Protein AF-A0AAV1KRJ9-F1 (afdb_monomer_lite)

InterPro domains:
  IPR040647 SPIN-DOC-like, zinc-finger [PF18658] (17-60)

Foldseek 3Di:
DPDDPDDLVPPPQAADPVLCLVQVWDQDVNWTARLPPRDTDPHRDPVVSVVCRVPPPCVPCVPQDDPSSVVVSVVSVVVVVVVVVVVVVVVVVVVLQVVLVVVLVVLVVVVPDDPPPPVNVVVSVVSNVD

Sequence (130 aa):
MASKKRKLAEENRVFNDAWTDLYFFINCNGKPLCLICQKTLTIQKEYNVKRHYDSEHKAKFACVVGESRKNKINALKSSVKNQQNVFKVQVQSNESNIRASLRVAEILAKSGRPFTDSELIKQCALVMAE

Radius of gyration: 25.12 Å; chains: 1; bounding box: 53×28×76 Å

Organism: NCBI:txid213953

Secondary structure (DSSP, 8-state):
-------GGGG--PPPTHHHHHHSEEEETTEEEETTT-PBPSS--HHHHHHHHHHHTHHHHTT--HHHHHHHHHHHHHHHHHHHHHHHHHHHHHHHHHHHHHHHHHHHHHH---TT-HHHHHHHHHHHH-

pLDDT: mean 89.1, std 11.27, range [41.88, 97.38]

Structure (mmCIF, N/CA/C/O backbone):
data_AF-A0AAV1KRJ9-F1
#
_entry.id   AF-A0AAV1KRJ9-F1
#
loop_
_atom_site.group_PDB
_atom_site.id
_atom_site.type_symbol
_atom_site.label_atom_id
_atom_site.label_alt_id
_atom_site.label_comp_id
_atom_site.label_asym_id
_atom_site.label_entity_id
_atom_site.label_seq_id
_atom_site.pdbx_PDB_ins_code
_atom_site.Cartn_x
_atom_site.Cartn_y
_atom_site.Cartn_z
_atom_site.occupancy
_atom_site.B_iso_or_equiv
_atom_site.auth_seq_id
_atom_site.auth_comp_id
_atom_site.auth_asym_id
_atom_site.auth_atom_id
_atom_site.pdbx_PDB_model_num
ATOM 1 N N . MET A 1 1 ? -16.516 18.562 -34.312 1.00 41.88 1 MET A N 1
ATOM 2 C CA . MET A 1 1 ? -16.906 17.215 -33.841 1.00 41.88 1 MET A CA 1
ATOM 3 C C . MET A 1 1 ? -16.510 17.081 -32.379 1.00 41.88 1 MET A C 1
ATOM 5 O O . MET A 1 1 ? -15.335 17.224 -32.068 1.00 41.88 1 MET A O 1
ATOM 9 N N . ALA A 1 2 ? -17.468 16.901 -31.469 1.00 49.78 2 ALA A N 1
ATOM 10 C CA . ALA A 1 2 ? -17.164 16.729 -30.051 1.00 49.78 2 ALA A CA 1
ATOM 11 C C . ALA A 1 2 ? -16.583 15.324 -29.825 1.00 49.78 2 ALA A C 1
ATOM 13 O O . ALA A 1 2 ? -17.285 14.328 -29.994 1.00 49.78 2 ALA A O 1
ATOM 14 N N . SER A 1 3 ? -15.298 15.237 -29.472 1.00 55.47 3 SER A N 1
ATOM 15 C CA . SER A 1 3 ? -14.664 13.970 -29.099 1.00 55.47 3 SER A CA 1
ATOM 16 C C . SER A 1 3 ? -15.434 13.331 -27.947 1.00 55.47 3 SER A C 1
ATOM 18 O O . SER A 1 3 ? -15.497 13.880 -26.845 1.00 55.47 3 SER A O 1
ATOM 20 N N . LYS A 1 4 ? -16.022 12.160 -28.208 1.00 61.09 4 LYS A N 1
ATOM 21 C CA . LYS A 1 4 ? -16.749 11.354 -27.223 1.00 61.09 4 LYS A CA 1
ATOM 22 C C . LYS A 1 4 ? -15.807 11.083 -26.043 1.00 61.09 4 LYS A C 1
ATOM 24 O O . LYS A 1 4 ? -14.805 10.379 -26.191 1.00 61.09 4 LYS A O 1
ATOM 29 N N . LYS A 1 5 ? -16.075 11.690 -24.880 1.00 62.59 5 LYS A N 1
ATOM 30 C CA . LYS A 1 5 ? -15.292 11.454 -23.656 1.00 62.59 5 LYS A CA 1
ATOM 31 C C . LYS A 1 5 ? -15.498 9.993 -23.243 1.00 62.59 5 LYS A C 1
ATOM 33 O O . LYS A 1 5 ? -16.558 9.637 -22.740 1.00 62.59 5 LYS A O 1
ATOM 38 N N . ARG A 1 6 ? -14.502 9.146 -23.515 1.00 62.72 6 ARG A N 1
ATOM 39 C CA . ARG A 1 6 ? -14.519 7.701 -23.223 1.00 62.72 6 ARG A CA 1
ATOM 40 C C . ARG A 1 6 ? -14.525 7.466 -21.710 1.00 62.72 6 ARG A C 1
ATOM 42 O O . ARG A 1 6 ? -13.661 8.011 -21.019 1.00 62.72 6 ARG A O 1
ATOM 49 N N . LYS A 1 7 ? -15.471 6.671 -21.191 1.00 58.78 7 LYS A N 1
ATOM 50 C CA . LYS A 1 7 ? -15.540 6.345 -19.757 1.00 58.78 7 LYS A CA 1
ATOM 51 C C . LYS A 1 7 ? -14.540 5.236 -19.420 1.00 58.78 7 LYS A C 1
ATOM 53 O O . LYS A 1 7 ? -14.320 4.314 -20.197 1.00 58.78 7 LYS A O 1
ATOM 58 N N . LEU A 1 8 ? -13.926 5.324 -18.237 1.00 55.97 8 LEU A N 1
ATOM 59 C CA . LEU A 1 8 ? -12.914 4.368 -17.760 1.00 55.97 8 LEU A CA 1
ATOM 60 C C . LEU A 1 8 ? -13.441 2.927 -17.634 1.00 55.97 8 LEU A C 1
ATOM 62 O O . LEU A 1 8 ? -12.655 1.998 -17.778 1.00 55.97 8 LEU A O 1
ATOM 66 N N . ALA A 1 9 ? -14.746 2.756 -17.403 1.00 54.41 9 ALA A N 1
ATOM 67 C CA . ALA A 1 9 ? -15.388 1.457 -17.207 1.00 54.41 9 ALA A CA 1
ATOM 68 C C . ALA A 1 9 ? -15.555 0.631 -18.499 1.00 54.41 9 ALA A C 1
ATOM 70 O O . ALA A 1 9 ? -15.652 -0.586 -18.424 1.00 54.41 9 ALA A O 1
ATOM 71 N N . GLU A 1 10 ? -15.563 1.264 -19.678 1.00 55.12 10 GLU A N 1
ATOM 72 C CA . GLU A 1 10 ? -15.861 0.583 -20.953 1.00 55.12 10 GLU A CA 1
ATOM 73 C C . GLU A 1 10 ? -14.667 -0.198 -21.531 1.00 55.12 10 GLU A C 1
ATOM 75 O O . GLU A 1 10 ? -14.849 -1.017 -22.422 1.00 55.12 10 GLU A O 1
ATOM 80 N N . GLU A 1 11 ? -13.440 0.032 -21.049 1.00 59.91 11 GLU A N 1
ATOM 81 C CA . GLU A 1 11 ? -12.226 -0.510 -21.685 1.00 59.91 11 GLU A CA 1
ATOM 82 C C . GLU A 1 11 ? -11.597 -1.717 -20.965 1.00 59.91 11 GLU A C 1
ATOM 84 O O . GLU A 1 11 ? -10.493 -2.105 -21.334 1.00 59.91 11 GLU A O 1
ATOM 89 N N . ASN A 1 12 ? -12.259 -2.301 -19.954 1.00 60.78 12 ASN A N 1
ATOM 90 C CA . ASN A 1 12 ? -11.817 -3.510 -19.229 1.00 60.78 12 ASN A CA 1
ATOM 91 C C . ASN A 1 12 ? -10.288 -3.557 -18.981 1.00 60.78 12 ASN A C 1
ATOM 93 O O . ASN A 1 12 ? -9.604 -4.542 -19.261 1.00 60.78 12 ASN A O 1
ATOM 97 N N . ARG A 1 13 ? -9.724 -2.418 -18.552 1.00 71.38 13 ARG A N 1
ATOM 98 C CA . ARG A 1 13 ? -8.274 -2.200 -18.501 1.00 71.38 13 ARG A CA 1
ATOM 99 C C . ARG A 1 13 ? -7.705 -2.850 -17.249 1.00 71.38 13 ARG A C 1
ATOM 101 O O . ARG A 1 13 ? -7.607 -2.211 -16.208 1.00 71.38 13 ARG A O 1
ATOM 108 N N . VAL A 1 14 ? -7.349 -4.121 -17.357 1.00 82.00 14 VAL A N 1
ATOM 109 C CA . VAL A 1 14 ? -6.751 -4.884 -16.260 1.00 82.00 14 VAL A CA 1
ATOM 110 C C . VAL A 1 14 ? -5.271 -4.514 -16.107 1.00 82.00 14 VAL A C 1
ATOM 112 O O . VAL A 1 14 ? -4.579 -4.200 -17.077 1.00 82.00 14 VAL A O 1
ATOM 115 N N . PHE A 1 15 ? -4.785 -4.508 -14.866 1.00 89.12 15 PHE A N 1
ATOM 116 C CA . PHE A 1 15 ? -3.362 -4.353 -14.574 1.00 89.12 15 PHE A CA 1
ATOM 117 C C . PHE A 1 15 ? -2.565 -5.524 -15.167 1.00 89.12 15 PHE A C 1
ATOM 119 O O . PHE A 1 15 ? -2.968 -6.672 -15.011 1.00 89.12 15 PHE A O 1
ATOM 126 N N . ASN A 1 16 ? -1.433 -5.243 -15.814 1.00 91.50 16 ASN A N 1
ATOM 127 C CA . ASN A 1 16 ? -0.539 -6.283 -16.319 1.00 91.50 16 ASN A CA 1
ATOM 128 C C . ASN A 1 16 ? 0.618 -6.501 -15.336 1.00 91.50 16 ASN A C 1
ATOM 130 O O . ASN A 1 16 ? 1.396 -5.579 -15.083 1.00 91.50 16 ASN A O 1
ATOM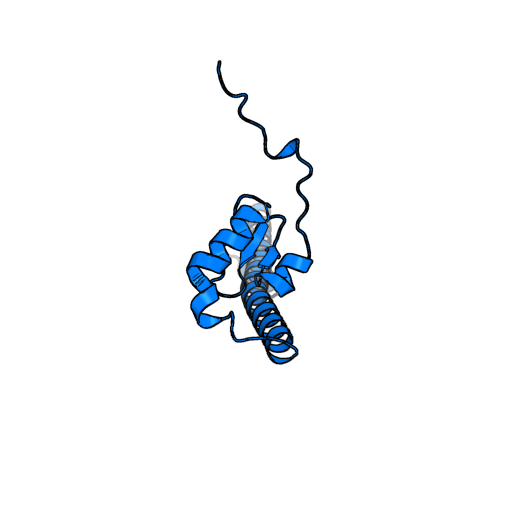 134 N N . ASP A 1 17 ? 0.762 -7.724 -14.826 1.00 91.69 17 ASP A N 1
ATOM 135 C CA . ASP A 1 17 ? 1.795 -8.076 -13.846 1.00 91.69 17 ASP A CA 1
ATOM 136 C C . ASP A 1 17 ? 3.224 -7.867 -14.355 1.00 91.69 17 ASP A C 1
ATOM 138 O O . ASP A 1 17 ? 4.104 -7.541 -13.554 1.00 91.69 17 ASP A O 1
ATOM 142 N N . ALA A 1 18 ? 3.445 -7.914 -15.675 1.00 93.69 18 ALA A N 1
ATOM 143 C CA . ALA A 1 18 ? 4.735 -7.598 -16.291 1.00 93.69 18 ALA A CA 1
ATOM 144 C C . ALA A 1 18 ? 5.210 -6.168 -15.974 1.00 93.69 18 ALA A C 1
ATOM 146 O O . ALA A 1 18 ? 6.409 -5.888 -15.986 1.00 93.69 18 ALA A O 1
ATOM 147 N N . TRP A 1 19 ? 4.298 -5.245 -15.641 1.00 95.31 19 TRP A N 1
ATOM 148 C CA . TRP A 1 19 ? 4.660 -3.893 -15.208 1.00 95.31 19 TRP A CA 1
ATOM 149 C C . TRP A 1 19 ? 5.412 -3.874 -13.875 1.00 95.31 19 TRP A C 1
ATOM 151 O O . TRP A 1 19 ? 6.126 -2.908 -13.592 1.00 95.31 19 TRP A O 1
ATOM 161 N N . THR A 1 20 ? 5.300 -4.931 -13.072 1.00 95.44 20 THR A N 1
ATOM 162 C CA . THR A 1 20 ? 6.107 -5.096 -11.862 1.00 95.44 20 THR A CA 1
ATOM 163 C C . THR A 1 20 ? 7.579 -5.181 -12.218 1.00 95.44 20 THR A C 1
ATOM 165 O O . THR A 1 20 ? 8.377 -4.378 -11.734 1.00 95.44 20 THR A O 1
ATOM 168 N N . ASP A 1 21 ? 7.929 -6.106 -13.107 1.00 94.12 21 ASP A N 1
ATOM 169 C CA . ASP A 1 21 ? 9.313 -6.333 -13.503 1.00 94.12 21 ASP A CA 1
ATOM 170 C C . ASP A 1 21 ? 9.825 -5.206 -14.400 1.00 94.12 21 ASP A C 1
ATOM 172 O O . ASP A 1 21 ? 10.947 -4.734 -14.222 1.00 94.12 21 ASP A O 1
ATOM 176 N N . LEU A 1 22 ? 9.004 -4.691 -15.315 1.00 93.81 22 LEU A N 1
ATOM 177 C CA . LEU A 1 22 ? 9.426 -3.644 -16.249 1.00 93.81 22 LEU A CA 1
ATOM 178 C C . LEU A 1 22 ? 9.540 -2.261 -15.594 1.00 93.81 22 LEU A C 1
ATOM 180 O O . LEU A 1 22 ? 10.490 -1.530 -15.875 1.00 93.81 22 LEU A O 1
ATOM 184 N N . TYR A 1 23 ? 8.613 -1.905 -14.702 1.00 95.69 23 TYR A N 1
ATOM 185 C CA . TYR A 1 23 ? 8.427 -0.517 -14.260 1.00 95.69 23 TYR A CA 1
ATOM 186 C C . TYR A 1 23 ? 8.337 -0.337 -12.739 1.00 95.69 23 TYR A C 1
ATOM 188 O O . TYR A 1 23 ? 8.163 0.794 -12.288 1.00 95.69 23 TYR A O 1
ATOM 196 N N . PHE A 1 24 ? 8.484 -1.404 -11.944 1.00 96.62 24 PHE A N 1
ATOM 197 C CA . PHE A 1 24 ? 8.310 -1.386 -10.484 1.00 96.62 24 PHE A CA 1
ATOM 198 C C . PHE A 1 24 ? 6.901 -0.964 -10.044 1.00 96.62 24 PHE A C 1
ATOM 200 O O . PHE A 1 24 ? 6.747 -0.217 -9.078 1.00 96.62 24 PHE A O 1
ATOM 207 N N . PHE A 1 25 ? 5.861 -1.422 -10.738 1.00 97.19 25 PHE A N 1
ATOM 208 C CA . PHE A 1 25 ? 4.474 -1.161 -10.345 1.00 97.19 25 PHE A CA 1
ATOM 209 C C . PHE A 1 25 ? 3.777 -2.403 -9.810 1.00 97.19 25 PHE A C 1
ATOM 211 O O . PHE A 1 25 ? 4.025 -3.500 -10.281 1.00 97.19 25 PHE A O 1
ATOM 218 N N . ILE A 1 26 ? 2.855 -2.227 -8.868 1.00 95.75 26 ILE A N 1
ATOM 219 C CA . ILE A 1 26 ? 1.941 -3.288 -8.425 1.00 95.75 26 ILE A CA 1
ATOM 220 C C . ILE A 1 26 ? 0.495 -2.814 -8.503 1.00 95.75 26 ILE A C 1
ATOM 222 O O . ILE A 1 26 ? 0.224 -1.612 -8.473 1.00 95.75 26 ILE A O 1
ATOM 226 N N . ASN A 1 27 ? -0.442 -3.755 -8.566 1.00 93.88 27 ASN A N 1
ATOM 227 C CA . ASN A 1 27 ? -1.848 -3.449 -8.361 1.00 93.88 27 ASN A CA 1
ATOM 228 C C . ASN A 1 27 ? -2.134 -3.313 -6.858 1.00 93.88 27 ASN A C 1
ATOM 230 O O . ASN A 1 27 ? -1.985 -4.271 -6.104 1.00 93.88 27 ASN A O 1
ATOM 234 N N . CYS A 1 28 ? -2.556 -2.128 -6.427 1.00 91.00 28 CYS A N 1
ATOM 235 C CA . CYS A 1 28 ? -2.993 -1.853 -5.066 1.00 91.00 28 CYS A CA 1
ATOM 236 C C . CYS A 1 28 ? -4.449 -1.378 -5.112 1.00 91.00 28 CYS A C 1
ATOM 238 O O . CYS A 1 28 ? -4.730 -0.285 -5.604 1.00 91.00 28 CYS A O 1
ATOM 240 N N . ASN A 1 29 ? -5.381 -2.211 -4.640 1.00 87.06 29 ASN A N 1
ATOM 241 C CA . ASN A 1 29 ? -6.822 -1.919 -4.610 1.00 87.06 29 ASN A CA 1
ATOM 242 C C . ASN A 1 29 ? -7.389 -1.435 -5.962 1.00 87.06 29 ASN A C 1
ATOM 244 O O . ASN A 1 29 ? -8.158 -0.476 -6.025 1.00 87.06 29 ASN A O 1
ATOM 248 N N . GLY A 1 30 ? -6.967 -2.067 -7.061 1.00 87.94 30 GLY A N 1
ATOM 249 C CA . GLY A 1 30 ? -7.423 -1.727 -8.412 1.00 87.94 30 GLY A CA 1
ATOM 250 C C . GLY A 1 30 ? -6.719 -0.520 -9.039 1.00 87.94 30 GLY A C 1
ATOM 251 O O . GLY A 1 30 ? -7.164 -0.032 -10.075 1.00 87.94 30 GLY A O 1
ATOM 252 N N . LYS A 1 31 ? -5.630 -0.014 -8.446 1.00 91.06 31 LYS A N 1
ATOM 253 C CA . LYS A 1 31 ? -4.848 1.110 -8.981 1.00 91.06 31 LYS A CA 1
ATOM 254 C C . LYS A 1 31 ? -3.356 0.756 -9.075 1.00 91.06 31 LYS A C 1
ATOM 256 O O . LYS A 1 31 ? -2.838 0.101 -8.172 1.00 91.06 31 LYS A O 1
ATOM 261 N N . PRO A 1 32 ? -2.626 1.188 -10.122 1.00 94.94 32 PRO A N 1
ATOM 262 C CA . PRO A 1 32 ? -1.181 1.008 -10.197 1.00 94.94 32 PRO A CA 1
ATOM 263 C C . PRO A 1 32 ? -0.481 1.850 -9.129 1.00 94.94 32 PRO A C 1
ATOM 265 O O . PRO A 1 32 ? -0.600 3.074 -9.130 1.00 94.94 32 PRO A O 1
ATOM 268 N N . LEU A 1 33 ? 0.290 1.207 -8.263 1.00 96.44 33 LEU A N 1
ATOM 269 C CA . LEU A 1 33 ? 1.143 1.840 -7.263 1.00 96.44 33 LEU A CA 1
ATOM 270 C C . LEU A 1 33 ? 2.609 1.668 -7.661 1.00 96.44 33 LEU A C 1
ATOM 272 O O . LEU A 1 33 ? 3.057 0.544 -7.885 1.00 96.44 33 LEU A O 1
ATOM 276 N N . CYS A 1 34 ? 3.361 2.767 -7.727 1.00 97.38 34 CYS A N 1
ATOM 277 C CA . CYS A 1 34 ? 4.804 2.717 -7.937 1.00 97.38 34 CYS A CA 1
ATOM 278 C C . CYS A 1 34 ? 5.503 2.262 -6.651 1.00 97.38 34 CYS A C 1
ATOM 280 O O . CYS A 1 34 ? 5.381 2.916 -5.622 1.00 97.38 34 CYS A O 1
ATOM 282 N N . LEU A 1 35 ? 6.299 1.198 -6.706 1.00 96.88 35 LEU A N 1
ATOM 283 C CA . LEU A 1 35 ? 7.049 0.692 -5.553 1.00 96.88 35 LEU A CA 1
ATOM 284 C C . LEU A 1 35 ? 8.213 1.604 -5.132 1.00 96.88 35 LEU A C 1
ATOM 286 O O . LEU A 1 35 ? 8.669 1.514 -3.998 1.00 96.88 35 LEU A O 1
ATOM 290 N N . ILE A 1 36 ? 8.713 2.464 -6.027 1.00 95.69 36 ILE A N 1
ATOM 291 C CA . ILE A 1 36 ? 9.895 3.303 -5.767 1.00 95.69 36 ILE A CA 1
ATOM 292 C C . ILE A 1 36 ? 9.517 4.555 -4.973 1.00 95.69 36 ILE A C 1
ATOM 294 O O . ILE A 1 36 ? 10.149 4.868 -3.969 1.00 95.69 36 ILE A O 1
ATOM 298 N N . CYS A 1 37 ? 8.489 5.279 -5.423 1.00 95.44 37 CYS A N 1
ATOM 299 C CA . CYS A 1 37 ? 8.063 6.542 -4.812 1.00 95.44 37 CYS A CA 1
ATOM 300 C C . CYS A 1 37 ? 6.677 6.489 -4.169 1.00 95.44 37 CYS A C 1
ATOM 302 O O . CYS A 1 37 ? 6.204 7.511 -3.682 1.00 95.44 37 CYS A O 1
ATOM 304 N N . GLN A 1 38 ? 6.010 5.331 -4.201 1.00 94.31 38 GLN A N 1
ATOM 305 C CA . GLN A 1 38 ? 4.694 5.111 -3.594 1.00 94.31 38 GLN A CA 1
ATOM 306 C C . GLN A 1 38 ? 3.577 6.016 -4.148 1.00 94.31 38 GLN A C 1
ATOM 308 O O . GLN A 1 38 ? 2.499 6.127 -3.566 1.00 94.31 38 GLN A O 1
ATOM 313 N N . LYS A 1 39 ? 3.788 6.633 -5.321 1.00 95.25 39 LYS A N 1
ATOM 314 C CA . LYS A 1 39 ? 2.740 7.363 -6.045 1.00 95.25 39 LYS A CA 1
ATOM 315 C C . LYS A 1 39 ? 1.770 6.369 -6.693 1.00 95.25 39 LYS A C 1
ATOM 317 O O . LYS A 1 39 ? 2.189 5.421 -7.360 1.00 95.25 39 LYS A O 1
ATOM 322 N N . THR A 1 40 ? 0.471 6.611 -6.524 1.00 94.69 40 THR A N 1
ATOM 323 C CA . THR A 1 40 ? -0.602 5.830 -7.161 1.00 94.69 40 THR A CA 1
ATOM 324 C C . THR A 1 40 ? -1.078 6.528 -8.430 1.00 94.69 40 THR A C 1
ATOM 326 O O . THR A 1 40 ? -1.333 7.730 -8.424 1.00 94.69 40 THR A O 1
ATOM 329 N N . LEU A 1 41 ? -1.234 5.781 -9.521 1.00 93.06 41 LEU A N 1
ATOM 330 C CA . LEU A 1 41 ? -1.813 6.280 -10.764 1.00 93.06 41 LEU A CA 1
ATOM 331 C C . LEU A 1 41 ? -3.318 6.003 -10.797 1.00 93.06 41 LEU A C 1
ATOM 333 O O . LEU A 1 41 ? -3.781 4.930 -10.427 1.00 93.06 41 LEU A O 1
ATOM 337 N N . THR A 1 42 ? -4.102 6.957 -11.291 1.00 87.00 42 THR A N 1
ATOM 338 C CA . THR A 1 42 ? -5.564 6.796 -11.396 1.00 87.00 42 THR A CA 1
ATOM 339 C C . THR A 1 42 ? -5.972 5.900 -12.567 1.00 87.00 42 THR A C 1
ATOM 341 O O . THR A 1 42 ? -7.049 5.317 -12.557 1.00 87.00 42 THR A O 1
ATOM 344 N N . ILE A 1 43 ? -5.128 5.801 -13.600 1.00 85.31 43 ILE A N 1
ATOM 345 C CA . ILE A 1 43 ? -5.464 5.138 -14.863 1.00 85.31 43 ILE A CA 1
ATOM 346 C C . ILE A 1 43 ? -4.491 3.986 -15.126 1.00 85.31 43 ILE A C 1
ATOM 348 O O . ILE A 1 43 ? -3.304 4.218 -15.370 1.00 85.31 43 ILE A O 1
ATOM 352 N N . GLN A 1 44 ? -5.030 2.766 -15.181 1.00 87.50 44 GLN A N 1
ATOM 353 C CA . GLN A 1 44 ? -4.341 1.527 -15.556 1.00 87.50 44 GLN A CA 1
ATOM 354 C C . GLN A 1 44 ? -4.058 1.492 -17.065 1.00 87.50 44 GLN A C 1
ATOM 356 O O . GLN A 1 44 ? -4.790 0.899 -17.850 1.00 87.50 44 GLN A O 1
ATOM 361 N N . LYS A 1 45 ? -3.007 2.194 -17.494 1.00 88.88 45 LYS A N 1
ATOM 362 C CA . LYS A 1 45 ? -2.469 2.115 -18.857 1.00 88.88 45 LYS A CA 1
ATOM 363 C C . LYS A 1 45 ? -0.966 1.981 -18.795 1.00 88.88 45 LYS A C 1
ATOM 365 O O . LYS A 1 45 ? -0.321 2.758 -18.089 1.00 88.88 45 LYS A O 1
ATOM 370 N N . GLU A 1 46 ? -0.429 1.106 -19.634 1.00 90.81 46 GLU A N 1
ATOM 371 C CA . GLU A 1 46 ? 1.013 0.937 -19.784 1.00 90.81 46 GLU A CA 1
ATOM 372 C C . GLU A 1 46 ? 1.702 2.270 -20.076 1.00 90.81 46 GLU A C 1
ATOM 374 O O . GLU A 1 46 ? 2.664 2.605 -19.403 1.00 90.81 46 GLU A O 1
ATOM 379 N N . TYR A 1 47 ? 1.152 3.094 -20.978 1.00 92.25 47 TYR A N 1
ATOM 380 C CA . TYR A 1 47 ? 1.693 4.428 -21.262 1.00 92.25 47 TYR A CA 1
ATOM 381 C C . TYR A 1 47 ? 1.890 5.280 -19.997 1.00 92.25 47 TYR A C 1
ATOM 383 O O . TYR A 1 47 ? 2.924 5.923 -19.845 1.00 92.25 47 TYR A O 1
ATOM 391 N N . ASN A 1 48 ? 0.928 5.278 -19.067 1.00 93.62 48 ASN A N 1
ATOM 392 C CA . ASN A 1 48 ? 1.027 6.085 -17.848 1.00 93.62 48 ASN A CA 1
ATOM 393 C C . ASN A 1 48 ? 2.097 5.543 -16.898 1.00 93.62 48 ASN A C 1
ATOM 395 O O . ASN A 1 48 ? 2.857 6.322 -16.325 1.00 93.62 48 ASN A O 1
ATOM 399 N N . VAL A 1 49 ? 2.143 4.219 -16.749 1.00 95.12 49 VAL A N 1
ATOM 400 C CA . VAL A 1 49 ? 3.113 3.499 -15.917 1.00 95.12 49 VAL A CA 1
ATOM 401 C C . VAL A 1 49 ? 4.532 3.685 -16.460 1.00 95.12 49 VAL A C 1
ATOM 403 O O . VAL A 1 49 ? 5.427 4.116 -15.735 1.00 95.12 49 VAL A O 1
ATOM 406 N N . LYS A 1 50 ? 4.716 3.445 -17.760 1.00 95.75 50 LYS A N 1
ATOM 407 C CA . LYS A 1 50 ? 5.981 3.600 -18.473 1.00 95.75 50 LYS A CA 1
ATOM 408 C C . LYS A 1 50 ? 6.474 5.037 -18.426 1.00 95.75 50 LYS A C 1
ATOM 410 O O . LYS A 1 50 ? 7.607 5.259 -18.025 1.00 95.75 50 LYS A O 1
ATOM 415 N N . ARG A 1 51 ? 5.620 6.018 -18.748 1.00 97.19 51 ARG A N 1
ATOM 416 C CA . ARG A 1 51 ? 5.982 7.442 -18.684 1.00 97.19 51 ARG A CA 1
ATOM 417 C C . ARG A 1 51 ? 6.448 7.835 -17.286 1.00 97.19 51 ARG A C 1
ATOM 419 O O . ARG A 1 51 ? 7.455 8.518 -17.169 1.00 97.19 51 ARG A O 1
ATOM 426 N N . HIS A 1 52 ? 5.736 7.394 -16.246 1.00 97.06 52 HIS A N 1
ATOM 427 C CA . HIS A 1 52 ? 6.126 7.657 -14.862 1.00 97.06 52 HIS A CA 1
ATOM 428 C C . HIS A 1 52 ? 7.508 7.076 -14.538 1.00 97.06 52 HIS A C 1
ATOM 430 O O . HIS A 1 52 ? 8.347 7.764 -13.965 1.00 97.06 52 HIS A O 1
ATOM 436 N N . TYR A 1 53 ? 7.756 5.820 -14.912 1.00 97.06 53 TYR A N 1
ATOM 437 C CA . TYR A 1 53 ? 9.060 5.197 -14.708 1.00 97.06 53 TYR A CA 1
ATOM 438 C C . TYR A 1 53 ? 10.164 5.914 -15.494 1.00 97.06 53 TYR A C 1
ATOM 440 O O . TYR A 1 53 ? 11.207 6.239 -14.927 1.00 97.06 53 TYR A O 1
ATOM 448 N N . ASP A 1 54 ? 9.925 6.186 -16.778 1.00 96.88 54 ASP A N 1
ATOM 449 C CA . ASP A 1 54 ? 10.892 6.805 -17.679 1.00 96.88 54 ASP A CA 1
ATOM 450 C C . ASP A 1 54 ? 1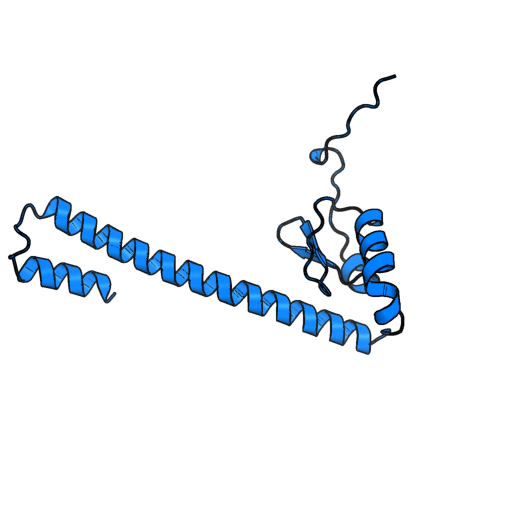1.301 8.211 -17.208 1.00 96.88 54 ASP A C 1
ATOM 452 O O . ASP A 1 54 ? 12.486 8.531 -17.270 1.00 96.88 54 ASP A O 1
ATOM 456 N N . SER A 1 55 ? 10.363 9.025 -16.702 1.00 97.12 55 SER A N 1
ATOM 457 C CA . SER A 1 55 ? 10.655 10.397 -16.264 1.00 97.12 55 SER A CA 1
ATOM 458 C C . SER A 1 55 ? 11.236 10.491 -14.853 1.00 97.12 55 SER A C 1
ATOM 460 O O . SER A 1 55 ? 12.104 11.323 -14.614 1.00 97.12 55 SER A O 1
ATOM 462 N N . GLU A 1 56 ? 10.769 9.665 -13.913 1.00 96.06 56 GLU A N 1
ATOM 463 C CA . GLU A 1 56 ? 11.114 9.828 -12.491 1.00 96.06 56 GLU A CA 1
ATOM 464 C C . GLU A 1 56 ? 12.244 8.891 -12.037 1.00 96.06 56 GLU A C 1
ATOM 466 O O . GLU A 1 56 ? 13.007 9.234 -11.133 1.00 96.06 56 GLU A O 1
ATOM 471 N N . HIS A 1 57 ? 12.352 7.693 -12.631 1.00 96.75 57 HIS A N 1
ATOM 472 C CA . HIS A 1 57 ? 13.114 6.586 -12.030 1.00 96.75 57 HIS A CA 1
ATOM 473 C C . HIS A 1 57 ? 14.149 5.948 -12.950 1.00 96.75 57 HIS A C 1
ATOM 475 O O . HIS A 1 57 ? 15.157 5.431 -12.466 1.00 96.75 57 HIS A O 1
ATOM 481 N N . LYS A 1 58 ? 13.953 5.987 -14.269 1.00 95.44 58 LYS A N 1
ATOM 482 C CA . LYS A 1 58 ? 14.811 5.282 -15.230 1.00 95.44 58 LYS A CA 1
ATOM 483 C C . LYS A 1 58 ? 16.289 5.610 -15.064 1.00 95.44 58 LYS A C 1
ATOM 485 O O . LYS A 1 58 ? 17.096 4.688 -15.047 1.00 95.44 58 LYS A O 1
ATOM 490 N N . ALA A 1 59 ? 16.638 6.880 -14.863 1.00 95.12 59 ALA A N 1
ATOM 491 C CA . ALA A 1 59 ? 18.028 7.307 -14.689 1.00 95.12 59 ALA A CA 1
ATOM 492 C C . ALA A 1 59 ? 18.755 6.571 -13.544 1.00 95.12 59 ALA A C 1
ATOM 494 O O . ALA A 1 59 ? 19.952 6.330 -13.634 1.00 95.12 59 ALA A O 1
ATOM 495 N N . LYS A 1 60 ? 18.032 6.180 -12.486 1.00 92.44 60 LYS A N 1
ATOM 496 C CA . LYS A 1 60 ? 18.596 5.501 -11.307 1.00 92.44 60 LYS A CA 1
ATOM 497 C C . LYS A 1 60 ? 18.433 3.983 -11.345 1.00 92.44 60 LYS A C 1
ATOM 499 O O . LYS A 1 60 ? 19.230 3.271 -10.747 1.00 92.44 60 LYS A O 1
ATOM 504 N N . PHE A 1 61 ? 17.392 3.484 -12.011 1.00 92.19 61 PHE A N 1
ATOM 505 C CA . PHE A 1 61 ? 16.989 2.075 -11.932 1.00 92.19 61 PHE A CA 1
ATOM 506 C C . PHE A 1 61 ? 17.184 1.290 -13.236 1.00 92.19 61 PHE A C 1
ATOM 508 O O . PHE A 1 61 ? 16.978 0.077 -13.241 1.00 92.19 61 PHE A O 1
ATOM 515 N N . ALA A 1 62 ? 17.613 1.935 -14.327 1.00 90.75 62 ALA A N 1
ATOM 516 C CA . ALA A 1 62 ? 17.906 1.253 -15.590 1.00 90.75 62 ALA A CA 1
ATOM 517 C C . ALA A 1 62 ? 19.099 0.288 -15.490 1.00 90.75 62 ALA A C 1
ATOM 519 O O . ALA A 1 62 ? 19.089 -0.745 -16.150 1.00 90.75 62 ALA A O 1
ATOM 520 N N . CYS A 1 63 ? 20.093 0.587 -14.646 1.00 90.56 63 CYS A N 1
ATOM 521 C CA . CYS A 1 63 ? 21.251 -0.286 -14.425 1.00 90.56 63 CYS A CA 1
ATOM 522 C C . CYS A 1 63 ? 20.944 -1.493 -13.521 1.00 90.56 63 CYS A C 1
ATOM 524 O O . CYS A 1 63 ? 21.732 -2.433 -13.456 1.00 90.56 63 CYS A O 1
ATOM 526 N N . VAL A 1 64 ? 19.799 -1.491 -12.829 1.00 89.88 64 VAL A N 1
ATOM 527 C CA . VAL A 1 64 ? 19.399 -2.586 -11.944 1.00 89.88 64 VAL A CA 1
ATOM 528 C C . VAL A 1 64 ? 18.671 -3.643 -12.772 1.00 89.88 64 VAL A C 1
ATOM 530 O O . VAL A 1 64 ? 17.481 -3.511 -13.078 1.00 89.88 64 VAL A O 1
ATOM 533 N N . VAL A 1 65 ? 19.403 -4.699 -13.125 1.00 91.69 65 VAL A N 1
ATOM 534 C CA . VAL A 1 65 ? 18.952 -5.797 -13.993 1.00 91.69 65 VAL A CA 1
ATOM 535 C C . VAL A 1 65 ? 19.104 -7.161 -13.313 1.00 91.69 65 VAL A C 1
ATOM 537 O O . VAL A 1 65 ? 19.732 -7.280 -12.259 1.00 91.69 65 VAL A O 1
ATOM 540 N N . GLY A 1 66 ? 18.499 -8.192 -13.907 1.00 92.81 66 GLY A N 1
ATOM 541 C CA . GLY A 1 66 ? 18.629 -9.578 -13.455 1.00 92.81 66 GLY A CA 1
ATOM 542 C C . GLY A 1 66 ? 18.151 -9.801 -12.018 1.00 92.81 66 GLY A C 1
ATOM 543 O O . GLY A 1 66 ? 17.118 -9.276 -11.599 1.00 92.81 66 GLY A O 1
ATOM 544 N N . GLU A 1 67 ? 18.913 -10.585 -11.259 1.00 94.12 67 GLU A N 1
ATOM 545 C CA . GLU A 1 67 ? 18.548 -10.993 -9.897 1.00 94.12 67 GLU A CA 1
ATOM 546 C C . GLU A 1 67 ? 18.502 -9.813 -8.918 1.00 94.12 67 GLU A C 1
ATOM 548 O O . GLU A 1 67 ? 17.575 -9.688 -8.118 1.00 94.12 67 GLU A O 1
ATOM 553 N N . SER A 1 68 ? 19.434 -8.863 -9.049 1.00 93.69 68 SER A N 1
ATOM 554 C CA . SER A 1 68 ? 19.448 -7.632 -8.250 1.00 93.69 68 SER A CA 1
ATOM 555 C C . SER A 1 68 ? 18.140 -6.849 -8.377 1.00 93.69 68 SER A C 1
ATOM 557 O O . SER A 1 68 ? 17.654 -6.271 -7.402 1.00 93.69 68 SER A O 1
ATOM 559 N N . ARG A 1 69 ? 17.526 -6.865 -9.567 1.00 95.06 69 ARG A N 1
ATOM 560 C CA . ARG A 1 69 ? 16.232 -6.222 -9.809 1.00 95.06 69 ARG A CA 1
ATOM 561 C C . ARG A 1 69 ? 15.097 -6.932 -9.085 1.00 95.06 69 ARG A C 1
ATOM 563 O O . ARG A 1 69 ? 14.320 -6.265 -8.403 1.00 95.06 69 ARG A O 1
ATOM 570 N N . LYS A 1 70 ? 15.028 -8.262 -9.180 1.00 95.25 70 LYS A N 1
ATOM 571 C CA . LYS A 1 70 ? 14.015 -9.074 -8.485 1.00 95.25 70 LYS A CA 1
ATOM 572 C C . LYS A 1 70 ? 14.102 -8.895 -6.972 1.00 95.25 70 LYS A C 1
ATOM 574 O O . LYS A 1 70 ? 13.094 -8.616 -6.324 1.00 95.25 70 LYS A O 1
ATOM 579 N N . ASN A 1 71 ? 15.316 -8.939 -6.426 1.00 96.12 71 ASN A N 1
ATOM 580 C CA . ASN A 1 71 ? 15.567 -8.698 -5.007 1.00 96.12 71 ASN A CA 1
ATOM 581 C C . ASN A 1 71 ? 15.095 -7.307 -4.578 1.00 96.12 71 ASN A C 1
ATOM 583 O O . ASN A 1 71 ? 14.430 -7.163 -3.551 1.00 96.12 71 ASN A O 1
ATOM 587 N N . LYS A 1 72 ? 15.361 -6.280 -5.396 1.00 95.88 72 LYS A N 1
ATOM 588 C CA . LYS A 1 72 ? 14.892 -4.920 -5.119 1.00 95.88 72 LYS A CA 1
ATOM 589 C C . LYS A 1 72 ? 13.367 -4.823 -5.140 1.00 95.88 72 LYS A C 1
ATOM 591 O O . LYS A 1 72 ? 12.797 -4.210 -4.241 1.00 95.88 72 LYS A O 1
ATOM 596 N N . ILE A 1 73 ? 12.708 -5.436 -6.124 1.00 96.56 73 ILE A N 1
ATOM 597 C CA . ILE A 1 73 ? 11.242 -5.487 -6.211 1.00 96.56 73 ILE A CA 1
ATOM 598 C C . ILE A 1 73 ? 10.659 -6.151 -4.961 1.00 96.56 73 ILE A C 1
ATOM 600 O O . ILE A 1 73 ? 9.754 -5.590 -4.346 1.00 96.56 73 ILE A O 1
ATOM 604 N N . ASN A 1 74 ? 11.192 -7.303 -4.553 1.00 96.69 74 ASN A N 1
ATOM 605 C CA . ASN A 1 74 ? 10.712 -8.033 -3.381 1.00 96.69 74 ASN A CA 1
ATOM 606 C C . ASN A 1 74 ? 10.901 -7.230 -2.090 1.00 96.69 74 ASN A C 1
ATOM 608 O O . ASN A 1 74 ? 9.966 -7.116 -1.300 1.00 96.69 74 ASN A O 1
ATOM 612 N N . ALA A 1 75 ? 12.063 -6.599 -1.910 1.00 96.94 75 ALA A N 1
ATOM 613 C CA . ALA A 1 75 ? 12.315 -5.729 -0.765 1.00 96.94 75 ALA A CA 1
ATOM 614 C C . ALA A 1 75 ? 11.319 -4.556 -0.703 1.00 96.94 75 ALA A C 1
ATOM 616 O O . ALA A 1 75 ? 10.761 -4.270 0.358 1.00 96.94 75 ALA A O 1
ATOM 617 N N . LEU A 1 76 ? 11.044 -3.905 -1.840 1.00 96.50 76 LEU A N 1
ATOM 618 C CA . LEU A 1 76 ? 10.080 -2.804 -1.905 1.00 96.50 76 LEU A CA 1
ATOM 619 C C . LEU A 1 76 ? 8.640 -3.279 -1.658 1.00 96.50 76 LEU A C 1
ATOM 621 O O . LEU A 1 76 ? 7.912 -2.633 -0.908 1.00 96.50 76 LEU A O 1
ATOM 625 N N . LYS A 1 77 ? 8.233 -4.428 -2.217 1.00 96.12 77 LYS A N 1
ATOM 626 C CA . LYS A 1 77 ? 6.918 -5.038 -1.945 1.00 96.12 77 LYS A CA 1
ATOM 627 C C . LYS A 1 77 ? 6.730 -5.314 -0.453 1.00 96.12 77 LYS A C 1
ATOM 629 O O . LYS A 1 77 ? 5.694 -4.956 0.105 1.00 96.12 77 LYS A O 1
ATOM 634 N N . SER A 1 78 ? 7.731 -5.905 0.198 1.00 96.12 78 SER A N 1
ATOM 635 C CA . SER A 1 78 ? 7.699 -6.171 1.640 1.00 96.12 78 SER A CA 1
ATOM 636 C C . SER A 1 78 ? 7.615 -4.883 2.457 1.00 96.12 78 SER A C 1
ATOM 638 O O . SER A 1 78 ? 6.836 -4.812 3.403 1.00 96.12 78 SER A O 1
ATOM 640 N N . SER A 1 79 ? 8.348 -3.837 2.062 1.00 95.31 79 SER A N 1
ATOM 641 C CA . SER A 1 79 ? 8.279 -2.527 2.719 1.00 95.31 79 SER A CA 1
ATOM 642 C C . SER A 1 79 ? 6.873 -1.921 2.650 1.00 95.31 79 SER A C 1
ATOM 644 O O . SER A 1 79 ? 6.322 -1.542 3.686 1.00 95.31 79 SER A O 1
ATOM 646 N N . VAL A 1 80 ? 6.252 -1.915 1.464 1.00 93.75 80 VAL A N 1
ATOM 647 C CA . VAL A 1 80 ? 4.873 -1.430 1.278 1.00 93.75 80 VAL A CA 1
ATOM 648 C C . VAL A 1 80 ? 3.885 -2.253 2.109 1.00 93.75 80 VAL A C 1
ATOM 650 O O . VAL A 1 80 ? 3.033 -1.690 2.795 1.00 93.75 80 VAL A O 1
ATOM 653 N N . LYS A 1 81 ? 4.017 -3.585 2.108 1.00 92.94 81 LYS A N 1
ATOM 654 C CA . LYS A 1 81 ? 3.152 -4.473 2.898 1.00 92.94 81 LYS A CA 1
ATOM 655 C C . LYS A 1 81 ? 3.273 -4.203 4.399 1.00 92.94 81 LYS A C 1
ATOM 657 O O . LYS A 1 81 ? 2.257 -4.151 5.089 1.00 92.94 81 LYS A O 1
ATOM 662 N N . ASN A 1 82 ? 4.488 -4.000 4.905 1.00 93.19 82 ASN A N 1
ATOM 663 C CA . ASN A 1 82 ? 4.704 -3.683 6.315 1.00 93.19 82 ASN A CA 1
ATOM 664 C C . ASN A 1 82 ? 4.048 -2.355 6.697 1.00 93.19 82 ASN A C 1
ATOM 666 O O . ASN A 1 82 ? 3.369 -2.291 7.718 1.00 93.19 82 ASN A O 1
ATOM 670 N N . GLN A 1 83 ? 4.184 -1.321 5.863 1.00 90.44 83 GLN A N 1
ATOM 671 C CA . GLN A 1 83 ? 3.519 -0.036 6.095 1.00 90.44 83 GLN A CA 1
ATOM 672 C C . GLN A 1 83 ? 1.994 -0.189 6.135 1.00 90.44 83 GLN A C 1
ATOM 674 O O . GLN A 1 83 ? 1.353 0.294 7.064 1.00 90.44 83 GLN A O 1
ATOM 679 N N . GLN A 1 84 ? 1.407 -0.920 5.183 1.00 90.62 84 GLN A N 1
ATOM 680 C CA . GLN A 1 84 ? -0.032 -1.209 5.174 1.00 90.62 84 GLN A CA 1
ATOM 681 C C . GLN A 1 84 ? -0.486 -1.970 6.426 1.00 90.62 84 GLN A C 1
ATOM 683 O O . GLN A 1 84 ? -1.564 -1.702 6.957 1.00 90.62 84 GLN A O 1
ATOM 688 N N . ASN A 1 85 ? 0.336 -2.897 6.921 1.00 93.06 85 ASN A N 1
ATOM 689 C CA . ASN A 1 85 ? 0.019 -3.665 8.118 1.00 93.06 85 ASN A CA 1
ATOM 690 C C . ASN A 1 85 ? -0.055 -2.785 9.373 1.00 93.06 85 ASN A C 1
ATOM 692 O O . ASN A 1 85 ? -0.949 -2.985 10.188 1.00 93.06 85 ASN A O 1
ATOM 696 N N . VAL A 1 86 ? 0.820 -1.782 9.504 1.00 92.31 86 VAL A N 1
ATOM 697 C CA . VAL A 1 86 ? 0.773 -0.826 10.625 1.00 92.31 86 VAL A CA 1
ATOM 698 C C . VAL A 1 86 ? -0.578 -0.108 10.670 1.00 92.31 86 VAL A C 1
ATOM 700 O O . VAL A 1 86 ? -1.229 -0.083 11.713 1.00 92.31 86 VAL A O 1
ATOM 703 N N . PHE A 1 87 ? -1.053 0.404 9.529 1.00 89.75 87 PHE A N 1
ATOM 704 C CA . PHE A 1 87 ? -2.372 1.039 9.460 1.00 89.75 87 PHE A CA 1
ATOM 705 C C . PHE A 1 87 ? -3.506 0.057 9.764 1.00 89.75 87 PHE A C 1
ATOM 707 O O . PHE A 1 87 ? -4.453 0.416 10.459 1.00 89.75 87 PHE A O 1
ATOM 714 N N . LYS A 1 88 ? -3.409 -1.189 9.288 1.00 90.25 88 LYS A N 1
ATOM 715 C CA . LYS A 1 88 ? -4.426 -2.216 9.547 1.00 90.25 88 LYS A CA 1
ATOM 716 C C . LYS A 1 88 ? -4.548 -2.541 11.037 1.00 90.25 88 LYS A C 1
ATOM 718 O O . LYS A 1 88 ? -5.661 -2.582 11.552 1.00 90.25 88 LYS A O 1
ATOM 723 N N . VAL A 1 89 ? -3.421 -2.735 11.721 1.00 91.62 89 VAL A N 1
ATOM 724 C CA . VAL A 1 89 ? -3.389 -2.997 13.168 1.00 91.62 89 VAL A CA 1
ATOM 725 C C . VAL A 1 89 ? -3.989 -1.821 13.940 1.00 91.62 89 VAL A C 1
ATOM 727 O O . VAL A 1 89 ? -4.811 -2.030 14.829 1.00 91.62 89 VAL A O 1
ATOM 730 N N . GLN A 1 90 ? -3.654 -0.586 13.554 1.00 90.44 90 GLN A N 1
ATOM 731 C CA . GLN A 1 90 ? -4.217 0.606 14.189 1.00 90.44 90 GLN A CA 1
ATOM 732 C C . GLN A 1 90 ? -5.740 0.700 14.013 1.00 90.44 90 GLN A C 1
ATOM 734 O O . GLN A 1 90 ? -6.454 0.996 14.969 1.00 90.44 90 GLN A O 1
ATOM 739 N N . VAL A 1 91 ? -6.251 0.434 12.807 1.00 92.31 91 VAL A N 1
ATOM 740 C CA . VAL A 1 91 ? -7.698 0.435 12.537 1.00 92.31 91 VAL A CA 1
ATOM 741 C C . VAL A 1 91 ? -8.409 -0.634 13.365 1.00 92.31 91 VAL A C 1
ATOM 743 O O . VAL A 1 91 ? -9.449 -0.346 13.948 1.00 92.31 91 VAL A O 1
ATOM 746 N N . GLN A 1 92 ? -7.834 -1.832 13.468 1.00 90.25 92 GLN A N 1
ATOM 747 C CA . GLN A 1 92 ? -8.410 -2.918 14.259 1.00 90.25 92 GLN A CA 1
ATOM 748 C C . GLN A 1 92 ? -8.458 -2.580 15.757 1.00 90.25 92 GLN A C 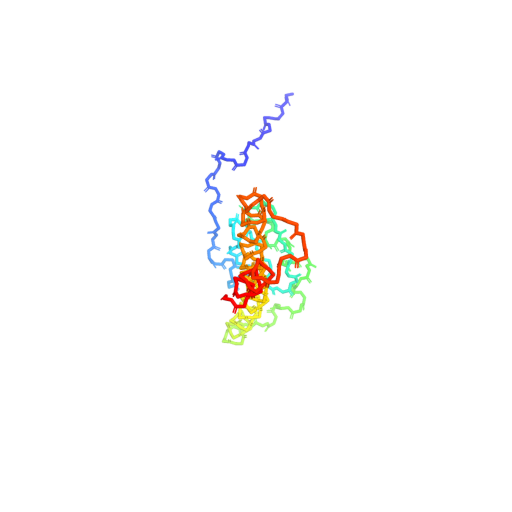1
ATOM 750 O O . GLN A 1 92 ? -9.484 -2.794 16.394 1.00 90.25 92 GLN A O 1
ATOM 755 N N . SER A 1 93 ? -7.385 -2.001 16.305 1.00 89.25 93 SER A N 1
ATOM 756 C CA . SER A 1 93 ? -7.358 -1.521 17.695 1.00 89.25 93 SER A CA 1
ATOM 757 C C . SER A 1 93 ? -8.435 -0.458 17.949 1.00 89.25 93 SER A C 1
ATOM 759 O O . SER A 1 93 ? -9.199 -0.543 18.910 1.00 89.25 93 SER A O 1
ATOM 761 N N . ASN A 1 94 ? -8.569 0.505 17.033 1.00 91.50 94 ASN A N 1
ATOM 762 C CA . ASN A 1 94 ? -9.607 1.528 17.123 1.00 91.50 94 ASN A CA 1
ATOM 763 C C . ASN A 1 94 ? -11.024 0.939 17.066 1.00 91.50 94 ASN A C 1
ATOM 765 O O . ASN A 1 94 ? -11.891 1.399 17.804 1.00 91.50 94 ASN A O 1
ATOM 769 N N . GLU A 1 95 ? -11.275 -0.064 16.221 1.00 93.06 95 GLU A N 1
ATOM 770 C CA . GLU A 1 95 ? -12.582 -0.727 16.150 1.00 93.06 95 GLU A CA 1
ATOM 771 C C . GLU A 1 95 ? -12.946 -1.394 17.483 1.00 93.06 95 GLU A C 1
ATOM 773 O O . GLU A 1 95 ? -14.072 -1.230 17.960 1.00 93.06 95 GLU A O 1
ATOM 778 N N . SER A 1 96 ? -11.993 -2.084 18.117 1.00 89.06 96 SER A N 1
ATOM 779 C CA . SER A 1 96 ? -12.183 -2.670 19.448 1.00 89.06 96 SER A CA 1
ATOM 780 C C . SER A 1 96 ? -12.521 -1.601 20.490 1.00 89.06 96 SER A C 1
ATOM 782 O O . SER A 1 96 ? -13.516 -1.735 21.202 1.00 89.06 96 SER A O 1
ATOM 784 N N . ASN A 1 97 ? -11.775 -0.491 20.513 1.00 90.88 97 ASN A N 1
ATOM 785 C CA . ASN A 1 97 ? -12.025 0.621 21.437 1.00 90.88 97 ASN A CA 1
ATOM 786 C C . ASN A 1 97 ? -13.417 1.241 21.240 1.00 90.88 97 ASN A C 1
ATOM 788 O O . ASN A 1 97 ? -14.119 1.534 22.210 1.00 90.88 97 ASN A O 1
ATOM 792 N N . ILE A 1 98 ? -13.840 1.430 19.985 1.00 93.44 98 ILE A N 1
ATOM 793 C CA . ILE A 1 98 ? -15.173 1.955 19.661 1.00 93.44 98 ILE A CA 1
ATOM 794 C C . ILE A 1 98 ? -16.252 0.975 20.123 1.00 93.44 98 ILE A C 1
ATOM 796 O O . ILE A 1 98 ? -17.242 1.394 20.719 1.00 93.44 98 ILE A O 1
ATOM 800 N N . ARG A 1 99 ? -16.063 -0.326 19.891 1.00 93.88 99 ARG A N 1
ATOM 801 C CA . ARG A 1 99 ? -17.010 -1.366 20.305 1.00 93.88 99 ARG A CA 1
ATOM 802 C C . ARG A 1 99 ? -17.196 -1.395 21.823 1.00 93.88 99 ARG A C 1
ATOM 804 O O . ARG A 1 99 ? -18.339 -1.404 22.276 1.00 93.88 99 ARG A O 1
ATOM 811 N N . ALA A 1 100 ? -16.106 -1.366 22.588 1.00 93.56 100 ALA A N 1
ATOM 812 C CA . ALA A 1 100 ? -16.157 -1.311 24.048 1.00 93.56 100 ALA A CA 1
ATOM 813 C C . ALA A 1 100 ? -16.881 -0.042 24.533 1.00 93.56 100 ALA A C 1
ATOM 815 O O . ALA A 1 100 ? -17.836 -0.120 25.308 1.00 93.56 100 ALA A O 1
ATOM 816 N N . SER A 1 101 ? -16.526 1.118 23.968 1.00 94.38 101 SER A N 1
ATOM 817 C CA . SER A 1 101 ? -17.157 2.406 24.295 1.00 94.38 101 SER A CA 1
ATOM 818 C C . SER A 1 101 ? -18.663 2.420 24.002 1.00 94.38 101 SER A C 1
ATOM 820 O O . SER A 1 101 ? -19.452 2.914 24.806 1.00 94.38 101 SER A O 1
ATOM 822 N N . LEU A 1 102 ? -19.086 1.852 22.866 1.00 95.75 102 LEU A N 1
ATOM 823 C CA . LEU A 1 102 ? -20.502 1.733 22.505 1.00 95.75 102 LEU A CA 1
ATOM 824 C C . LEU A 1 102 ? -21.262 0.820 23.468 1.00 95.75 102 LEU A C 1
ATOM 826 O O . LEU A 1 102 ? -22.399 1.117 23.826 1.00 95.75 102 LEU A O 1
ATOM 830 N N . ARG A 1 103 ? -20.633 -0.267 23.921 1.00 95.38 103 ARG A N 1
ATOM 831 C CA . ARG A 1 103 ? -21.238 -1.194 24.880 1.00 95.38 103 ARG A CA 1
ATOM 832 C C . ARG A 1 103 ? -21.401 -0.559 26.260 1.00 95.38 103 ARG A C 1
ATOM 834 O O . ARG A 1 103 ? -22.444 -0.728 26.887 1.00 95.38 103 ARG A O 1
ATOM 841 N N . VAL A 1 104 ? -20.430 0.241 26.701 1.00 94.06 104 VAL A N 1
ATOM 842 C CA . VAL A 1 104 ? -20.575 1.083 27.898 1.00 94.06 104 VAL A CA 1
ATOM 843 C C . VAL A 1 104 ? -21.737 2.062 27.734 1.00 94.06 104 VAL A C 1
ATOM 845 O O . VAL A 1 104 ? -22.591 2.143 28.613 1.00 94.06 104 VAL A O 1
ATOM 848 N N . ALA A 1 105 ? -21.821 2.766 26.601 1.00 93.75 105 ALA A N 1
ATOM 849 C CA . ALA A 1 105 ? -22.919 3.697 26.341 1.00 93.75 105 ALA A CA 1
ATOM 850 C C . ALA A 1 105 ? -24.295 3.004 26.380 1.00 93.75 105 ALA A C 1
ATOM 852 O O . ALA A 1 105 ? -25.243 3.551 26.942 1.00 93.75 105 ALA A O 1
ATOM 853 N N . GLU A 1 106 ? -24.399 1.785 25.845 1.00 94.69 106 GLU A N 1
ATOM 854 C CA . GLU A 1 106 ? -25.612 0.965 25.912 1.00 94.69 106 GLU A CA 1
ATOM 855 C C . GLU A 1 106 ? -25.994 0.606 27.358 1.00 94.69 106 GLU A C 1
ATOM 857 O O . GLU A 1 106 ? -27.159 0.746 27.737 1.00 94.69 106 GLU A O 1
ATOM 862 N N . ILE A 1 107 ? -25.029 0.175 28.178 1.00 92.06 107 ILE A 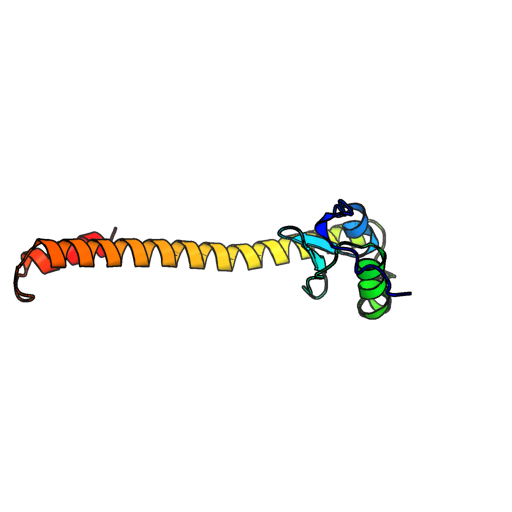N 1
ATOM 863 C CA . ILE A 1 107 ? -25.250 -0.148 29.597 1.00 92.06 107 ILE A CA 1
ATOM 864 C C . ILE A 1 107 ? -25.730 1.092 30.355 1.00 92.06 107 ILE A C 1
ATOM 866 O O . ILE A 1 107 ? -26.736 1.027 31.064 1.00 92.06 107 ILE A O 1
ATOM 870 N N . LEU A 1 108 ? -25.056 2.230 30.167 1.00 91.69 108 LEU A N 1
ATOM 871 C CA . LEU A 1 108 ? -25.429 3.494 30.799 1.00 91.69 108 LEU A CA 1
ATOM 872 C C . LEU A 1 108 ? -26.864 3.889 30.429 1.00 91.69 108 LEU A C 1
ATOM 874 O O . LEU A 1 108 ? -27.673 4.135 31.325 1.00 91.69 108 LEU A O 1
ATOM 878 N N . ALA A 1 109 ? -27.203 3.857 29.135 1.00 92.50 109 ALA A N 1
ATOM 879 C CA . ALA A 1 109 ? -28.532 4.204 28.635 1.00 92.50 109 ALA A CA 1
ATOM 880 C C . ALA A 1 109 ? -29.642 3.281 29.170 1.00 92.50 109 ALA A C 1
ATOM 882 O O . ALA A 1 109 ? -30.733 3.757 29.477 1.00 92.50 109 ALA A O 1
ATOM 883 N N . LYS A 1 110 ? -29.376 1.974 29.310 1.00 92.81 110 LYS A N 1
ATOM 884 C CA . LYS A 1 110 ? -30.353 0.998 29.827 1.00 92.81 110 LYS A CA 1
ATOM 885 C C . LYS A 1 110 ? -30.485 1.010 31.348 1.00 92.81 110 LYS A C 1
ATOM 887 O O . LYS A 1 110 ? -31.534 0.631 31.859 1.00 92.81 110 LYS A O 1
ATOM 892 N N . SER A 1 111 ? -29.432 1.389 32.071 1.00 90.19 111 SER A N 1
ATOM 893 C CA . SER A 1 111 ? -29.403 1.283 33.533 1.00 90.19 111 SER A CA 1
ATOM 894 C C . SER A 1 111 ? -30.386 2.236 34.218 1.00 90.19 111 SER A C 1
ATOM 896 O O . SER A 1 111 ? -30.971 1.871 35.235 1.00 90.19 111 SER A O 1
ATOM 898 N N . GLY A 1 112 ? -30.550 3.457 33.690 1.00 86.56 112 GLY A N 1
ATOM 899 C CA . GLY A 1 112 ? -31.308 4.524 34.351 1.00 86.56 112 GLY A CA 1
ATOM 900 C C . GLY A 1 112 ? -30.741 4.937 35.720 1.00 86.56 112 GLY A C 1
ATOM 901 O O . GLY A 1 112 ? -31.443 5.582 36.496 1.00 86.56 112 GLY A O 1
ATOM 902 N N . ARG A 1 113 ? -29.502 4.542 36.050 1.00 88.62 113 ARG A N 1
ATOM 903 C CA . ARG A 1 113 ? -28.882 4.767 37.365 1.00 88.62 113 ARG A CA 1
ATOM 904 C C . ARG A 1 113 ? -27.997 6.017 37.359 1.00 88.62 113 ARG A C 1
ATOM 906 O O . ARG A 1 113 ? -27.444 6.370 36.317 1.00 88.62 113 ARG A O 1
ATOM 913 N N . PRO A 1 114 ? -27.826 6.688 38.512 1.00 86.81 114 PRO A N 1
ATOM 914 C CA . PRO A 1 114 ? -26.911 7.816 38.620 1.00 86.81 114 PRO A CA 1
ATOM 915 C C . PRO A 1 114 ? -25.449 7.368 38.481 1.00 86.81 114 PRO A C 1
ATOM 917 O O . PRO A 1 114 ? -25.081 6.261 38.868 1.00 86.81 114 PRO A O 1
ATOM 920 N N . PHE A 1 115 ? -24.587 8.277 38.023 1.00 80.12 115 PHE A N 1
ATOM 921 C CA . PHE A 1 115 ? -23.140 8.051 37.884 1.00 80.12 115 PHE A CA 1
ATOM 922 C C . PHE A 1 115 ? -22.396 7.803 39.209 1.00 80.12 115 PHE A C 1
ATOM 924 O O . PHE A 1 115 ? -21.195 7.577 39.195 1.00 80.12 115 PHE A O 1
ATOM 931 N N . THR A 1 116 ? -23.078 7.859 40.352 1.00 89.00 116 THR A N 1
ATOM 932 C CA . THR A 1 116 ? -22.535 7.503 41.670 1.00 89.00 116 THR A CA 1
ATOM 933 C C . THR A 1 116 ? -22.728 6.023 42.015 1.00 89.00 116 THR A C 1
ATOM 935 O O . THR A 1 116 ? -22.188 5.563 43.022 1.00 89.00 116 THR A O 1
ATOM 938 N N . ASP A 1 117 ? -23.476 5.263 41.204 1.00 91.81 117 ASP A N 1
ATOM 939 C CA . ASP A 1 117 ? -23.642 3.822 41.391 1.00 91.81 117 ASP A CA 1
ATOM 940 C C . ASP A 1 117 ? -22.316 3.102 41.097 1.00 91.81 117 ASP A C 1
ATOM 942 O O . ASP A 1 117 ? -21.878 2.947 39.955 1.00 91.81 117 ASP A O 1
ATOM 946 N N . SER A 1 118 ? -21.652 2.681 42.173 1.00 90.62 118 SER A N 1
ATOM 947 C CA . SER A 1 118 ? -20.345 2.027 42.093 1.00 90.62 118 SER A CA 1
ATOM 948 C C . SER A 1 118 ? -20.370 0.684 41.357 1.00 90.62 118 SER A C 1
ATOM 950 O O . SER A 1 118 ? -19.355 0.300 40.780 1.00 90.62 118 SER A O 1
ATOM 952 N N . GLU A 1 119 ? -21.504 -0.019 41.337 1.00 92.75 119 GLU A N 1
ATOM 953 C CA . GLU A 1 119 ? -21.632 -1.299 40.640 1.00 92.75 119 GLU A CA 1
ATOM 954 C C . GLU A 1 119 ? -21.745 -1.082 39.128 1.00 92.75 119 GLU A C 1
ATOM 956 O O . GLU A 1 119 ? -21.077 -1.760 38.350 1.00 92.75 119 GLU A O 1
ATOM 961 N N . LEU A 1 120 ? -22.491 -0.056 38.709 1.00 91.69 120 LEU A N 1
ATOM 962 C CA . LEU A 1 120 ? -22.559 0.383 37.317 1.00 91.69 120 LEU A CA 1
ATOM 963 C C . LEU A 1 120 ? -21.176 0.790 36.788 1.00 91.69 120 LEU A C 1
ATOM 965 O O . LEU A 1 120 ? -20.800 0.401 35.681 1.00 91.69 120 LEU A O 1
ATOM 969 N N . ILE A 1 121 ? -20.397 1.535 37.581 1.00 91.31 121 ILE A N 1
ATOM 970 C CA . ILE A 1 121 ? -19.027 1.917 37.205 1.00 91.31 121 ILE A CA 1
ATOM 971 C C . ILE A 1 121 ? -18.146 0.674 37.033 1.00 91.31 121 ILE A C 1
ATOM 973 O O . ILE A 1 121 ? -17.431 0.573 36.034 1.00 91.31 121 ILE A O 1
ATOM 977 N N . LYS A 1 122 ? -18.208 -0.288 37.965 1.00 93.56 122 LYS A N 1
ATOM 978 C CA . LYS A 1 122 ? -17.449 -1.547 37.863 1.00 93.56 122 LYS A CA 1
ATOM 979 C C . LYS A 1 122 ? -17.815 -2.328 36.604 1.00 93.56 122 LYS A C 1
ATOM 981 O O . LYS A 1 122 ? -16.919 -2.778 35.899 1.00 93.56 122 LYS A O 1
ATOM 986 N N . GLN A 1 123 ? -19.105 -2.448 36.292 1.00 91.38 123 GLN A N 1
ATOM 987 C CA . GLN A 1 123 ? -19.569 -3.126 35.079 1.00 91.38 123 GLN A CA 1
ATOM 988 C C . GLN A 1 123 ? -19.029 -2.460 33.809 1.00 91.38 123 GLN A C 1
ATOM 990 O O . GLN A 1 123 ? -18.538 -3.150 32.919 1.00 91.38 123 GLN A O 1
ATOM 995 N N . CYS A 1 124 ? -19.053 -1.127 33.741 1.00 92.12 124 CYS A N 1
ATOM 996 C CA . CYS A 1 124 ? -18.484 -0.395 32.610 1.00 92.12 124 CYS A CA 1
ATOM 997 C C . CYS A 1 124 ? -16.963 -0.597 32.503 1.00 92.12 124 CYS A C 1
ATOM 999 O O . CYS A 1 124 ? -16.449 -0.790 31.405 1.00 92.12 124 CYS A O 1
ATOM 1001 N N . ALA A 1 125 ? -16.246 -0.590 33.631 1.00 93.00 125 ALA A N 1
ATOM 1002 C CA . ALA A 1 125 ? -14.800 -0.802 33.659 1.00 93.00 125 ALA A CA 1
ATOM 1003 C C . ALA A 1 125 ? -14.403 -2.213 33.194 1.00 93.00 125 ALA A C 1
ATOM 1005 O O . ALA A 1 125 ? -13.434 -2.349 32.453 1.00 93.00 125 ALA A O 1
ATOM 1006 N N . LEU A 1 126 ? -15.168 -3.242 33.576 1.00 93.06 126 LEU A N 1
ATOM 1007 C CA 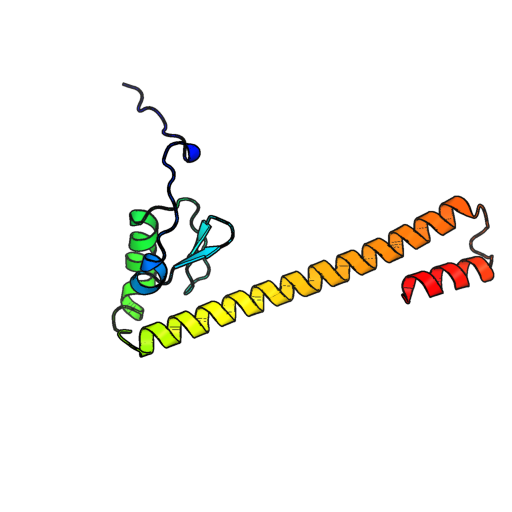. LEU A 1 126 ? -14.951 -4.615 33.112 1.00 93.06 126 LEU A CA 1
ATOM 1008 C C . LEU A 1 126 ? -15.120 -4.725 31.592 1.00 93.06 126 LEU A C 1
ATOM 1010 O O . LEU A 1 126 ? -14.263 -5.296 30.932 1.00 93.06 126 LEU A O 1
ATOM 1014 N N . VAL A 1 127 ? -16.161 -4.104 31.030 1.00 92.69 127 VAL A N 1
ATOM 1015 C CA . VAL A 1 127 ? -16.420 -4.104 29.577 1.00 92.69 127 VAL A CA 1
ATOM 1016 C C . VAL A 1 127 ? -15.334 -3.377 28.779 1.00 92.69 127 VAL A C 1
ATOM 1018 O O . VAL A 1 127 ? -15.072 -3.735 27.638 1.00 92.69 127 VAL A O 1
ATOM 1021 N N . MET A 1 128 ? -14.701 -2.351 29.353 1.00 90.00 128 MET A N 1
ATOM 1022 C CA . MET A 1 128 ? -13.582 -1.646 28.710 1.00 90.00 128 MET A CA 1
ATOM 1023 C C . MET A 1 128 ? -12.249 -2.398 28.808 1.00 90.00 128 MET A C 1
ATOM 1025 O O . MET A 1 128 ? -11.306 -2.035 28.108 1.00 90.00 128 MET A O 1
ATOM 1029 N N . ALA A 1 129 ? -12.151 -3.382 29.705 1.00 87.12 129 ALA A N 1
ATOM 1030 C CA . ALA A 1 129 ? -10.959 -4.202 29.903 1.00 87.12 129 ALA A CA 1
ATOM 1031 C C . ALA A 1 129 ? -10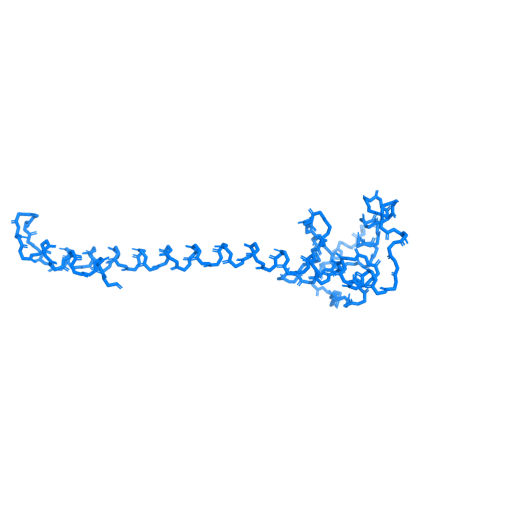.972 -5.506 29.079 1.00 87.12 129 ALA A C 1
ATOM 1033 O O . ALA A 1 129 ? -9.937 -6.171 29.009 1.00 87.12 129 ALA A O 1
ATOM 1034 N N . GLU A 1 130 ? -12.119 -5.864 28.489 1.00 71.44 130 GLU A N 1
ATOM 1035 C CA . GLU A 1 130 ? -12.293 -6.952 27.508 1.00 71.44 130 GLU A CA 1
ATOM 1036 C C . GLU A 1 130 ? -11.800 -6.556 26.106 1.00 71.44 130 GLU A C 1
ATOM 1038 O O . GLU A 1 130 ? -11.159 -7.414 25.454 1.00 71.44 130 GLU A O 1
#